Protein AF-A0A968M0E8-F1 (afdb_monomer_lite)

Radius of gyration: 22.97 Å; chains: 1; bounding box: 35×60×64 Å

Sequence (150 aa):
MADNPGATLATPKTKDAIAEKILTEDEWFRLLNAEPIRQHQLMLQLLYESRARVSEFCSLKWKDLRWQENGLAGLWSARGRGAKPKWKAADIEYIETCLNEEERTYNSIQLARKLKQERAVDLSSDRLRRILKKKISLEKNKTKQQKKTE

Secondary structure (DSSP, 8-state):
----GGGSS-------GGGS-SS-HHHHHHHHHH---HHHHHHHHHHHHH---HHHHHT--GGG----TTHHHHHHTS-------SS-HHHHHHHHHHHHH--S---HHHHHHHHHHHH-----HHHHHHHHHHHHHHHHHHHHHHTTT-

Structure (mmCIF, N/CA/C/O backbone):
data_AF-A0A968M0E8-F1
#
_entry.id   AF-A0A968M0E8-F1
#
loop_
_atom_site.group_PDB
_atom_site.id
_atom_site.type_symbol
_atom_site.label_atom_id
_atom_site.label_alt_id
_atom_site.label_comp_id
_atom_site.label_asym_id
_atom_site.label_entity_id
_atom_site.label_seq_id
_atom_site.pdbx_PDB_ins_code
_atom_site.Cartn_x
_atom_site.Cartn_y
_atom_site.Cartn_z
_atom_site.occupancy
_atom_site.B_iso_or_equiv
_atom_site.auth_seq_id
_atom_site.auth_comp_id
_atom_site.auth_asym_id
_atom_site.auth_atom_id
_atom_site.pdbx_PDB_model_num
ATOM 1 N N . MET A 1 1 ? -8.927 -22.281 17.200 1.00 44.19 1 MET A N 1
ATOM 2 C CA . MET A 1 1 ? -7.811 -21.356 16.915 1.00 44.19 1 MET A CA 1
ATOM 3 C C . MET A 1 1 ? -6.783 -22.160 16.145 1.00 44.19 1 MET A C 1
ATOM 5 O O . MET A 1 1 ? -6.291 -23.130 16.693 1.00 44.19 1 MET A O 1
ATOM 9 N N . ALA A 1 2 ? -6.588 -21.885 14.856 1.00 50.25 2 ALA A N 1
ATOM 10 C CA . ALA A 1 2 ? -5.565 -22.576 14.076 1.00 50.25 2 ALA A CA 1
ATOM 11 C C . ALA A 1 2 ? -4.242 -21.844 14.314 1.00 50.25 2 ALA A C 1
ATOM 13 O O . ALA A 1 2 ? -4.032 -20.760 13.766 1.00 50.25 2 ALA A O 1
ATOM 14 N N . ASP A 1 3 ? -3.410 -22.387 15.199 1.00 61.09 3 ASP A N 1
ATOM 15 C CA . ASP A 1 3 ? -2.071 -21.862 15.446 1.00 61.09 3 ASP A CA 1
ATOM 16 C C . ASP A 1 3 ? -1.248 -22.006 14.167 1.00 61.09 3 ASP A C 1
ATOM 18 O O . ASP A 1 3 ? -1.176 -23.084 13.583 1.00 61.09 3 ASP A O 1
ATOM 22 N N . ASN A 1 4 ? -0.683 -20.897 13.686 1.00 73.31 4 ASN A N 1
ATOM 23 C CA . ASN A 1 4 ? 0.133 -20.868 12.478 1.00 73.31 4 ASN A CA 1
ATOM 24 C C . ASN A 1 4 ? 1.435 -21.651 12.734 1.00 73.31 4 ASN A C 1
ATOM 26 O O . ASN A 1 4 ? 2.318 -21.120 13.416 1.00 73.31 4 ASN A O 1
ATOM 30 N N . PRO A 1 5 ? 1.608 -22.859 12.166 1.00 73.25 5 PRO A N 1
ATOM 31 C CA . PRO A 1 5 ? 2.779 -23.689 12.444 1.00 73.25 5 PRO A CA 1
ATOM 32 C C . PRO A 1 5 ? 4.080 -23.055 11.925 1.00 73.25 5 PRO A C 1
ATOM 34 O O . PRO A 1 5 ? 5.163 -23.383 12.402 1.00 73.25 5 PRO A O 1
ATOM 37 N N . GLY A 1 6 ? 3.987 -22.102 10.988 1.00 61.50 6 GLY A N 1
ATOM 38 C CA . GLY A 1 6 ? 5.130 -21.368 10.449 1.00 61.50 6 GLY A CA 1
ATOM 39 C C . GLY A 1 6 ? 5.723 -20.320 11.397 1.00 61.50 6 GLY A C 1
ATOM 40 O O . GLY A 1 6 ? 6.839 -19.876 11.158 1.00 61.50 6 GLY A O 1
ATOM 41 N N . ALA A 1 7 ? 5.025 -19.929 12.471 1.00 64.06 7 ALA A N 1
ATOM 42 C CA . ALA A 1 7 ? 5.559 -18.981 13.459 1.00 64.06 7 ALA A CA 1
ATOM 43 C C . ALA A 1 7 ? 6.594 -19.619 14.405 1.00 64.06 7 ALA A C 1
ATOM 45 O O . ALA A 1 7 ? 7.416 -18.913 14.984 1.00 64.06 7 ALA A O 1
ATOM 46 N N . THR A 1 8 ? 6.552 -20.944 14.555 1.00 72.38 8 THR A N 1
ATOM 47 C CA . THR A 1 8 ? 7.438 -21.710 15.446 1.00 72.38 8 THR A CA 1
ATOM 48 C C . THR A 1 8 ? 8.818 -21.945 14.828 1.00 72.38 8 THR A C 1
ATOM 50 O O . THR A 1 8 ? 9.784 -22.221 15.536 1.00 72.38 8 THR A O 1
ATOM 53 N N . LEU A 1 9 ? 8.933 -21.824 13.504 1.00 73.00 9 LEU A N 1
ATOM 54 C CA . LEU A 1 9 ? 10.188 -22.024 12.790 1.00 73.00 9 LEU A CA 1
ATOM 55 C C . LEU A 1 9 ? 10.992 -20.721 12.778 1.00 73.00 9 LEU A C 1
ATOM 57 O O . LEU A 1 9 ? 10.552 -19.704 12.245 1.00 73.00 9 LEU A O 1
ATOM 61 N N . ALA A 1 10 ? 12.202 -20.759 13.336 1.00 59.38 10 ALA A N 1
ATOM 62 C CA . ALA A 1 10 ? 13.156 -19.668 13.202 1.00 59.38 10 ALA A CA 1
ATOM 63 C C . ALA A 1 10 ? 13.595 -19.572 11.733 1.00 59.38 10 ALA A C 1
ATOM 65 O O . ALA A 1 10 ? 14.429 -20.345 11.264 1.00 59.38 10 ALA A O 1
ATOM 66 N N . THR A 1 11 ? 13.009 -18.639 10.985 1.00 65.19 11 THR A N 1
ATOM 67 C CA . THR A 1 11 ? 13.420 -18.392 9.603 1.00 65.19 11 THR A CA 1
ATOM 68 C C . THR A 1 11 ? 14.831 -17.804 9.592 1.00 65.19 11 THR A C 1
ATOM 70 O O . THR A 1 11 ? 15.093 -16.868 10.360 1.00 65.19 11 THR A O 1
ATOM 73 N N . PRO A 1 12 ? 15.743 -18.290 8.730 1.00 68.19 12 PRO A N 1
ATOM 74 C CA . PRO A 1 12 ? 17.045 -17.660 8.565 1.00 68.19 12 PRO A CA 1
ATOM 75 C C . PRO A 1 12 ? 16.842 -16.189 8.189 1.00 68.19 12 PRO A C 1
ATOM 77 O O . PRO A 1 12 ? 15.936 -15.864 7.415 1.00 68.19 12 PRO A O 1
ATOM 80 N N . LYS A 1 13 ? 17.672 -15.294 8.746 1.00 51.91 13 LYS A N 1
ATOM 81 C CA . LYS A 1 13 ? 17.690 -13.871 8.377 1.00 51.91 13 LYS A CA 1
ATOM 82 C C . LYS A 1 13 ? 18.063 -13.768 6.900 1.00 51.91 13 LYS A C 1
ATOM 84 O O . LYS A 1 13 ? 19.237 -13.725 6.541 1.00 51.91 13 LYS A O 1
ATOM 89 N N . THR A 1 14 ? 17.050 -13.800 6.049 1.00 54.28 14 THR A N 1
ATOM 90 C CA . THR A 1 14 ? 17.201 -13.578 4.618 1.00 54.28 14 THR A CA 1
ATOM 91 C C . THR A 1 14 ? 17.527 -12.102 4.466 1.00 54.28 14 THR A C 1
ATOM 93 O O . THR A 1 14 ? 16.881 -11.269 5.101 1.00 54.28 14 THR A O 1
ATOM 96 N N . LYS A 1 15 ? 18.575 -11.775 3.706 1.00 48.66 15 LYS A N 1
ATOM 97 C CA . LYS A 1 15 ? 18.905 -10.377 3.409 1.00 48.66 15 LYS A CA 1
ATOM 98 C C . LYS A 1 15 ? 17.651 -9.721 2.828 1.00 48.66 15 LYS A C 1
ATOM 100 O O . LYS A 1 15 ? 16.970 -10.354 2.023 1.00 48.66 15 LYS A O 1
ATOM 105 N N . ASP A 1 16 ? 17.335 -8.501 3.257 1.00 46.41 16 ASP A N 1
ATOM 106 C CA . ASP A 1 16 ? 16.187 -7.723 2.781 1.00 46.41 16 ASP A CA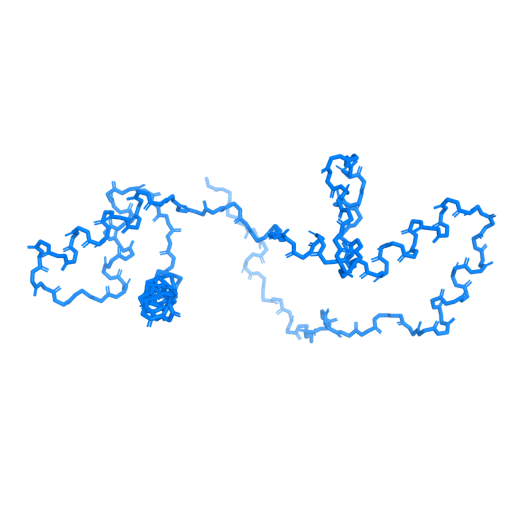 1
ATOM 107 C C . ASP A 1 16 ? 16.389 -7.318 1.303 1.00 46.41 16 ASP A C 1
ATOM 109 O O . ASP A 1 16 ? 16.540 -6.149 0.964 1.00 46.41 16 ASP A O 1
ATOM 113 N N . ALA A 1 17 ? 16.385 -8.298 0.397 1.00 52.44 17 ALA A N 1
ATOM 114 C CA . ALA A 1 17 ? 16.560 -8.149 -1.047 1.00 52.44 17 ALA A CA 1
ATOM 115 C C . ALA A 1 17 ? 15.286 -7.632 -1.739 1.00 52.44 17 ALA A C 1
ATOM 117 O O . ALA A 1 17 ? 15.172 -7.633 -2.958 1.00 52.44 17 ALA A O 1
ATOM 118 N N . ILE A 1 18 ? 14.306 -7.159 -0.960 1.00 53.47 18 ILE A N 1
ATOM 119 C CA . ILE A 1 18 ? 13.051 -6.573 -1.455 1.00 53.47 18 ILE A CA 1
ATOM 120 C C . ILE A 1 18 ? 13.338 -5.321 -2.306 1.00 53.47 18 ILE A C 1
ATOM 122 O O . ILE A 1 18 ? 12.535 -4.960 -3.163 1.00 53.47 18 ILE A O 1
ATOM 126 N N . ALA A 1 19 ? 14.481 -4.666 -2.070 1.00 41.38 19 ALA A N 1
ATOM 127 C CA . ALA A 1 19 ? 14.926 -3.472 -2.784 1.00 41.38 19 ALA A CA 1
ATOM 128 C C . ALA A 1 19 ? 16.023 -3.738 -3.831 1.00 41.38 19 ALA A C 1
ATOM 130 O O . ALA A 1 19 ? 16.470 -2.793 -4.483 1.00 41.38 19 ALA A O 1
ATOM 131 N N . GLU A 1 20 ? 16.478 -4.983 -3.996 1.00 56.34 20 GLU A N 1
ATOM 132 C CA . GLU A 1 20 ? 17.459 -5.300 -5.032 1.00 56.34 20 GLU A CA 1
ATOM 133 C C . GLU A 1 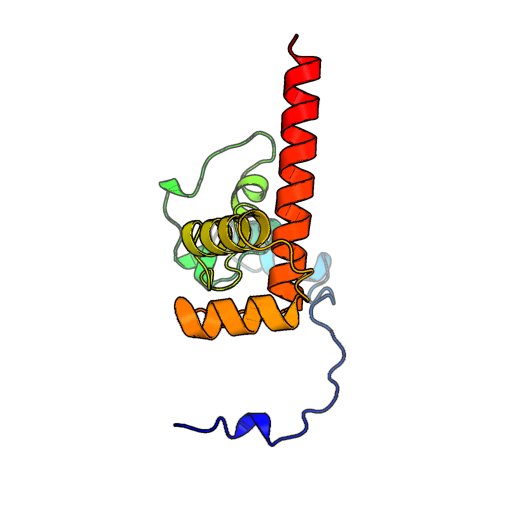20 ? 16.780 -5.199 -6.404 1.00 56.34 20 GLU A C 1
ATOM 135 O O . GLU A 1 20 ? 15.670 -5.693 -6.610 1.00 56.34 20 GLU A O 1
ATOM 140 N N . LYS A 1 21 ? 17.417 -4.495 -7.347 1.00 62.59 21 LYS A N 1
ATOM 141 C CA . LYS A 1 21 ? 16.914 -4.352 -8.716 1.00 62.59 21 LYS A CA 1
ATOM 142 C C . LYS A 1 21 ? 17.069 -5.720 -9.395 1.00 62.59 21 LYS A C 1
ATOM 144 O O . LYS A 1 21 ? 18.140 -6.041 -9.889 1.00 62.59 21 LYS A O 1
ATOM 149 N N . ILE A 1 22 ? 16.005 -6.528 -9.356 1.00 71.94 22 ILE A N 1
ATOM 150 C CA . ILE A 1 22 ? 15.981 -7.930 -9.828 1.00 71.94 22 ILE A CA 1
ATOM 151 C C . ILE A 1 22 ? 16.328 -8.041 -11.326 1.00 71.94 22 ILE A C 1
ATOM 153 O O . ILE A 1 22 ? 16.775 -9.092 -11.769 1.00 71.94 22 ILE A O 1
ATOM 157 N N . LEU A 1 23 ? 16.137 -6.964 -12.096 1.00 77.88 23 LEU A N 1
ATOM 158 C CA . LEU A 1 23 ? 16.385 -6.917 -13.535 1.00 77.88 23 LEU A CA 1
ATOM 159 C C . LEU A 1 23 ? 17.167 -5.653 -13.913 1.00 77.88 23 LEU A C 1
ATOM 161 O O . LEU A 1 23 ? 16.785 -4.539 -13.534 1.00 77.88 23 LEU A O 1
ATOM 165 N N . THR A 1 24 ? 18.244 -5.812 -14.677 1.00 84.31 24 THR A N 1
ATOM 166 C CA . THR A 1 24 ? 18.970 -4.681 -15.273 1.00 84.31 24 THR A CA 1
ATOM 167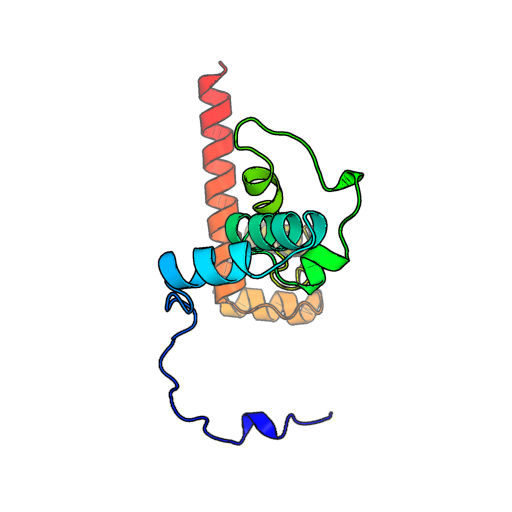 C C . THR A 1 24 ? 18.182 -4.063 -16.434 1.00 84.31 24 THR A C 1
ATOM 169 O O . THR A 1 24 ? 17.261 -4.671 -16.978 1.00 84.31 24 THR A O 1
ATOM 172 N N . GLU A 1 25 ? 18.522 -2.830 -16.824 1.00 81.81 25 GLU A N 1
ATOM 173 C CA . GLU A 1 25 ? 17.853 -2.153 -17.949 1.00 81.81 25 GLU A CA 1
ATOM 174 C C . GLU A 1 25 ? 18.068 -2.895 -19.274 1.00 81.81 25 GLU A C 1
ATOM 176 O O . GLU A 1 25 ? 17.137 -3.024 -20.065 1.00 81.81 25 GLU A O 1
ATOM 181 N N . ASP A 1 26 ? 19.244 -3.485 -19.479 1.00 84.44 26 ASP A N 1
ATOM 182 C CA . ASP A 1 26 ? 19.536 -4.258 -20.687 1.00 84.44 26 ASP A CA 1
ATOM 183 C C . ASP A 1 26 ? 18.708 -5.546 -20.769 1.00 84.44 26 ASP A C 1
ATOM 185 O O . ASP A 1 26 ? 18.177 -5.891 -21.826 1.00 84.44 26 ASP A O 1
ATOM 189 N N . GLU A 1 27 ? 18.569 -6.263 -19.652 1.00 87.38 27 GLU A N 1
ATOM 190 C CA . GLU A 1 27 ? 17.726 -7.461 -19.575 1.00 87.38 27 GLU A CA 1
ATOM 191 C C . GLU A 1 27 ? 16.249 -7.118 -19.782 1.00 87.38 27 GLU A C 1
ATOM 193 O O . GLU A 1 27 ? 15.527 -7.860 -20.451 1.00 87.38 27 GLU A O 1
ATOM 198 N N . TRP A 1 28 ? 15.819 -5.959 -19.278 1.00 86.25 28 TRP A N 1
ATOM 199 C CA . TRP A 1 28 ? 14.488 -5.422 -19.519 1.00 86.25 28 TRP A CA 1
ATOM 200 C C . TRP A 1 28 ? 14.217 -5.177 -21.008 1.00 86.25 28 TRP A C 1
ATOM 202 O O . TRP A 1 28 ? 13.210 -5.655 -21.534 1.00 86.25 28 TRP A O 1
ATOM 212 N N . PHE A 1 29 ? 15.125 -4.498 -21.717 1.00 85.81 29 PHE A N 1
ATOM 213 C CA . PHE A 1 29 ? 14.966 -4.254 -23.154 1.00 85.81 29 PHE A CA 1
ATOM 214 C C . PHE A 1 29 ? 14.962 -5.547 -23.974 1.00 85.81 29 PHE A C 1
ATOM 216 O O . PHE A 1 29 ? 14.193 -5.659 -24.930 1.00 85.81 29 PHE A O 1
ATOM 223 N N . ARG A 1 30 ? 15.772 -6.546 -23.600 1.00 89.00 30 ARG A N 1
ATOM 224 C CA . ARG A 1 30 ? 15.745 -7.866 -24.255 1.00 89.00 30 ARG A CA 1
ATOM 225 C C . ARG A 1 30 ? 14.392 -8.546 -24.090 1.00 89.00 30 ARG A C 1
ATOM 227 O O . ARG A 1 30 ? 13.867 -9.067 -25.066 1.00 89.00 30 ARG A O 1
ATOM 234 N N . LEU A 1 31 ? 13.825 -8.510 -22.885 1.00 86.94 31 LEU A N 1
ATOM 235 C CA . LEU A 1 31 ? 12.517 -9.097 -22.600 1.00 86.94 31 LEU A CA 1
ATOM 236 C C . LEU A 1 31 ? 11.409 -8.375 -23.378 1.00 86.94 31 LEU A C 1
ATOM 238 O O . LEU A 1 31 ? 10.580 -9.024 -24.009 1.00 86.94 31 LEU A O 1
ATOM 242 N N . LEU A 1 32 ? 11.439 -7.041 -23.412 1.00 87.88 32 LEU A N 1
ATOM 243 C CA . LEU A 1 32 ? 10.460 -6.242 -24.149 1.00 87.88 32 LEU A CA 1
ATOM 244 C C . LEU A 1 32 ? 10.504 -6.509 -25.664 1.00 87.88 32 LEU A C 1
ATOM 246 O O . LEU A 1 32 ? 9.459 -6.632 -26.297 1.00 87.88 32 LEU A O 1
ATOM 250 N N . ASN A 1 33 ? 11.704 -6.627 -26.238 1.00 87.00 33 ASN A N 1
ATOM 251 C CA . ASN A 1 33 ? 11.893 -6.858 -27.673 1.00 87.00 33 ASN A CA 1
ATOM 252 C C . ASN A 1 33 ? 11.696 -8.323 -28.092 1.00 87.00 33 ASN A C 1
ATOM 254 O O . ASN A 1 33 ? 11.473 -8.588 -29.271 1.00 87.00 33 ASN A O 1
ATOM 258 N N . ALA A 1 34 ? 11.780 -9.271 -27.154 1.00 91.19 34 ALA A N 1
ATOM 259 C CA . ALA A 1 34 ? 11.488 -10.680 -27.409 1.00 91.19 34 ALA A CA 1
ATOM 260 C C . ALA A 1 34 ? 9.982 -10.945 -27.575 1.00 91.19 34 ALA A C 1
ATOM 262 O O . ALA A 1 34 ? 9.600 -11.910 -28.235 1.00 91.19 34 ALA A O 1
ATOM 263 N N . GLU A 1 35 ? 9.128 -10.097 -26.996 1.00 90.38 35 GLU A N 1
ATOM 264 C CA . GLU A 1 35 ? 7.676 -10.232 -27.089 1.00 90.38 35 GLU A CA 1
ATOM 265 C C . GLU A 1 35 ? 7.151 -9.751 -28.454 1.00 90.38 35 GLU A C 1
ATOM 267 O O . GLU A 1 35 ? 7.293 -8.570 -28.777 1.00 90.38 35 GLU A O 1
ATOM 272 N N . PRO A 1 36 ? 6.486 -10.610 -29.253 1.00 87.12 36 PRO A N 1
ATOM 273 C CA . PRO A 1 36 ? 6.018 -10.247 -30.594 1.00 87.12 36 PRO A CA 1
ATOM 274 C C . PRO A 1 36 ? 4.707 -9.444 -30.586 1.00 87.12 36 PRO A C 1
ATOM 276 O O . PRO A 1 36 ? 4.389 -8.746 -31.549 1.00 87.12 36 PRO A O 1
ATOM 279 N N . ILE A 1 37 ? 3.911 -9.545 -29.515 1.00 94.75 37 ILE A N 1
ATOM 280 C CA . ILE A 1 37 ? 2.587 -8.920 -29.428 1.00 94.75 37 ILE A CA 1
ATOM 281 C C . ILE A 1 37 ? 2.697 -7.554 -28.747 1.00 94.75 37 ILE A C 1
ATOM 283 O O . ILE A 1 37 ? 3.012 -7.453 -27.560 1.00 94.75 37 ILE A O 1
ATOM 287 N N . ARG A 1 38 ? 2.298 -6.495 -29.464 1.00 88.56 38 ARG A N 1
ATOM 288 C CA . ARG A 1 38 ? 2.306 -5.108 -28.960 1.00 88.56 38 ARG A CA 1
ATOM 289 C C . ARG A 1 38 ? 1.534 -4.929 -27.648 1.00 88.56 38 ARG A C 1
ATOM 291 O O . ARG A 1 38 ? 1.921 -4.130 -26.805 1.00 88.56 38 ARG A O 1
ATOM 298 N N . GLN A 1 39 ? 0.444 -5.668 -27.451 1.00 87.00 39 GLN A N 1
ATOM 299 C CA . GLN A 1 39 ? -0.325 -5.620 -26.201 1.00 87.00 39 GLN A CA 1
ATOM 300 C C . GLN A 1 39 ? 0.490 -6.108 -24.997 1.00 87.00 39 GLN A C 1
ATOM 302 O O . GLN A 1 39 ? 0.433 -5.488 -23.938 1.00 87.00 39 GLN A O 1
ATOM 307 N N . HIS A 1 40 ? 1.271 -7.181 -25.155 1.00 89.56 40 HIS A N 1
ATOM 308 C CA . HIS A 1 40 ? 2.112 -7.714 -24.083 1.00 89.56 40 HIS A CA 1
ATOM 309 C C . HIS A 1 40 ? 3.278 -6.772 -23.784 1.00 89.56 40 HIS A C 1
ATOM 311 O O . HIS A 1 40 ? 3.565 -6.514 -22.619 1.00 89.56 40 HIS A O 1
ATOM 317 N N . GLN A 1 41 ? 3.864 -6.166 -24.820 1.00 89.38 41 GLN A N 1
ATOM 318 C CA . GLN A 1 41 ? 4.885 -5.128 -24.664 1.00 89.38 41 GLN A CA 1
ATOM 319 C C . GLN A 1 41 ? 4.365 -3.933 -23.855 1.00 89.38 41 GLN A C 1
ATOM 321 O O . GLN A 1 41 ? 5.005 -3.497 -22.902 1.00 89.38 41 GLN A O 1
ATOM 326 N N . LEU A 1 42 ? 3.168 -3.434 -24.184 1.00 85.69 42 LEU A N 1
ATOM 327 C CA . LEU A 1 42 ? 2.541 -2.327 -23.456 1.00 85.69 42 LEU A CA 1
ATOM 328 C C . LEU A 1 42 ? 2.169 -2.713 -22.019 1.00 85.69 42 LEU A C 1
ATOM 330 O O . LEU A 1 42 ? 2.310 -1.896 -21.112 1.00 85.69 42 LEU A O 1
ATOM 334 N N . MET A 1 43 ? 1.719 -3.951 -21.796 1.00 86.44 43 MET A N 1
ATOM 335 C CA . MET A 1 43 ? 1.449 -4.482 -20.457 1.00 86.44 43 MET A CA 1
ATOM 336 C C . MET A 1 43 ? 2.720 -4.516 -19.606 1.00 86.44 43 MET A C 1
ATOM 338 O O . MET A 1 43 ? 2.709 -4.042 -18.471 1.00 86.44 43 MET A O 1
ATOM 342 N N . LEU A 1 44 ? 3.814 -5.032 -20.164 1.00 87.31 44 LEU A N 1
ATOM 343 C CA . LEU A 1 44 ? 5.122 -5.064 -19.525 1.00 87.31 44 LEU A CA 1
ATOM 344 C C . LEU A 1 44 ? 5.604 -3.643 -19.213 1.00 87.31 44 LEU A C 1
ATOM 346 O O . LEU A 1 44 ? 5.909 -3.345 -18.060 1.00 87.31 44 LEU A O 1
ATOM 350 N N . GLN A 1 45 ? 5.601 -2.745 -20.199 1.00 86.44 45 GLN A N 1
ATOM 351 C CA . GLN A 1 45 ? 5.995 -1.348 -20.015 1.00 86.44 45 GLN A CA 1
ATOM 352 C C . GLN A 1 45 ? 5.180 -0.664 -18.912 1.00 86.44 45 GLN A C 1
ATOM 354 O O . GLN A 1 45 ? 5.740 -0.001 -18.042 1.00 86.44 45 GLN A O 1
ATOM 359 N N . LEU A 1 46 ? 3.866 -0.886 -18.882 1.00 81.38 46 LEU A N 1
ATOM 360 C CA . LEU A 1 46 ? 3.004 -0.336 -17.843 1.00 81.38 46 LEU A CA 1
ATOM 361 C C . LEU A 1 46 ? 3.307 -0.929 -16.457 1.00 81.38 46 LEU A C 1
ATOM 363 O O . LEU A 1 46 ? 3.335 -0.186 -15.476 1.00 81.38 46 LEU A O 1
ATOM 367 N N . LEU A 1 47 ? 3.553 -2.237 -16.344 1.00 82.75 47 LEU A N 1
ATOM 368 C CA . LEU A 1 47 ? 3.941 -2.885 -15.083 1.00 82.75 47 LEU A CA 1
ATOM 369 C C . LEU A 1 47 ? 5.282 -2.360 -14.555 1.00 82.75 47 LEU A C 1
ATOM 371 O O . LEU A 1 47 ? 5.402 -2.097 -13.357 1.00 82.75 47 LEU A O 1
ATOM 375 N N . TYR A 1 48 ? 6.257 -2.161 -15.444 1.00 83.81 48 TYR A N 1
ATOM 376 C CA . TYR A 1 48 ? 7.579 -1.638 -15.103 1.00 83.81 48 TYR A CA 1
ATOM 377 C C . TYR A 1 48 ? 7.506 -0.202 -14.565 1.00 83.81 48 TYR A C 1
ATOM 379 O O . TYR A 1 48 ? 8.012 0.078 -13.478 1.00 83.81 48 TYR A O 1
ATOM 387 N N . GLU A 1 49 ? 6.791 0.685 -15.262 1.00 79.31 49 GLU A N 1
ATOM 388 C CA . GLU A 1 49 ? 6.642 2.090 -14.857 1.00 79.31 49 GLU A CA 1
ATOM 389 C C . GLU A 1 49 ? 5.782 2.251 -13.591 1.00 79.31 49 GLU A C 1
ATOM 391 O O . GLU A 1 49 ? 6.103 3.031 -12.690 1.00 79.31 49 GLU A O 1
ATOM 396 N N . SER A 1 50 ? 4.684 1.492 -13.489 1.00 72.00 50 SER A N 1
ATOM 397 C CA . SER A 1 50 ? 3.736 1.604 -12.370 1.00 72.00 50 SER A CA 1
ATOM 398 C C . SER A 1 50 ? 4.181 0.884 -11.098 1.00 72.00 50 SER A C 1
ATOM 400 O O . SER A 1 50 ? 3.661 1.188 -10.024 1.00 72.00 50 SER A O 1
ATOM 402 N N . ARG A 1 51 ? 5.110 -0.082 -11.199 1.00 75.94 51 ARG A N 1
ATOM 403 C CA . ARG A 1 51 ? 5.500 -0.997 -10.107 1.00 75.94 51 ARG A CA 1
ATOM 404 C C . ARG A 1 51 ? 4.298 -1.715 -9.467 1.00 75.94 51 ARG A C 1
ATOM 406 O O . ARG A 1 51 ? 4.349 -2.115 -8.301 1.00 75.94 51 ARG A O 1
ATOM 413 N N . ALA A 1 52 ? 3.201 -1.849 -10.214 1.00 71.50 52 ALA A N 1
ATOM 414 C CA . ALA A 1 52 ? 1.982 -2.489 -9.748 1.00 71.50 52 ALA A CA 1
ATOM 415 C C . ALA A 1 52 ? 2.168 -4.007 -9.656 1.00 71.50 52 ALA A C 1
ATOM 417 O O . ALA A 1 52 ? 2.901 -4.621 -10.434 1.00 71.50 52 ALA A O 1
ATOM 418 N N . ARG A 1 53 ? 1.457 -4.647 -8.724 1.00 75.69 53 ARG A N 1
ATOM 419 C CA . ARG A 1 53 ? 1.399 -6.115 -8.712 1.00 75.69 53 ARG A CA 1
ATOM 420 C C . ARG A 1 53 ? 0.597 -6.615 -9.909 1.00 75.69 53 ARG A C 1
ATOM 422 O O . ARG A 1 53 ? -0.396 -6.000 -10.289 1.00 75.69 53 ARG A O 1
ATOM 429 N N . VAL A 1 54 ? 0.921 -7.812 -10.399 1.00 78.50 54 VAL A N 1
ATOM 430 C CA . VAL A 1 54 ? 0.161 -8.479 -11.475 1.00 78.50 54 VAL A CA 1
ATOM 431 C C . VAL A 1 54 ? -1.339 -8.543 -11.146 1.00 78.50 54 VAL A C 1
ATOM 433 O O . VAL A 1 54 ? -2.174 -8.221 -11.979 1.00 78.50 54 VAL A O 1
ATOM 436 N N . SER A 1 55 ? -1.710 -8.850 -9.898 1.00 74.56 55 SER A N 1
ATOM 437 C CA . SER A 1 55 ? -3.120 -8.908 -9.477 1.00 74.56 55 SER A CA 1
ATOM 438 C C . SER A 1 55 ? -3.826 -7.545 -9.421 1.00 74.56 55 SER A C 1
ATOM 440 O O . SER A 1 55 ? -5.051 -7.475 -9.529 1.00 74.56 55 SER A O 1
ATOM 442 N N . GLU A 1 56 ? -3.079 -6.457 -9.233 1.00 73.00 56 GLU A N 1
ATOM 443 C CA . GLU A 1 56 ? -3.593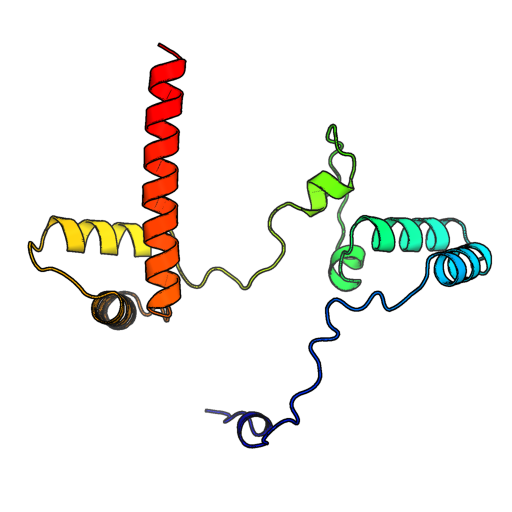 -5.086 -9.316 1.00 73.00 56 GLU A CA 1
ATOM 444 C C . GLU A 1 56 ? -3.818 -4.698 -10.777 1.00 73.00 56 GLU A C 1
ATOM 446 O O . GLU A 1 56 ? -4.895 -4.205 -11.106 1.00 73.00 56 GLU A O 1
ATOM 451 N N . PHE A 1 57 ? -2.860 -5.027 -11.643 1.00 80.06 57 PHE A N 1
ATOM 452 C CA . PHE A 1 57 ? -2.957 -4.834 -13.084 1.00 80.06 57 PHE A CA 1
ATOM 453 C C . PHE A 1 57 ? -4.136 -5.605 -13.695 1.00 80.06 57 PHE A C 1
ATOM 455 O O . PHE A 1 57 ? -4.973 -5.017 -14.368 1.00 80.06 57 PHE A O 1
ATOM 462 N N . CYS A 1 58 ? -4.279 -6.902 -13.409 1.00 79.88 58 CYS A N 1
ATOM 463 C CA . CYS A 1 58 ? -5.366 -7.714 -13.971 1.00 79.88 58 CYS A CA 1
ATOM 464 C C . CYS A 1 58 ? -6.765 -7.278 -13.503 1.00 79.88 58 CYS A C 1
ATOM 466 O O . CYS A 1 58 ? -7.756 -7.600 -14.149 1.00 79.88 58 CYS A O 1
ATOM 468 N N . SER A 1 59 ? -6.864 -6.557 -12.381 1.00 76.81 59 SER A N 1
ATOM 469 C CA . SER A 1 59 ? -8.142 -6.069 -11.840 1.00 76.81 59 SER A CA 1
ATOM 470 C C . SER A 1 59 ? -8.506 -4.660 -12.322 1.00 76.81 59 SER A C 1
ATOM 472 O O . SER A 1 59 ? -9.449 -4.061 -11.796 1.00 76.81 59 SER A O 1
ATOM 474 N N . LEU A 1 60 ? -7.751 -4.118 -13.279 1.00 73.81 60 LEU A N 1
ATOM 475 C CA . LEU A 1 60 ? -7.920 -2.764 -13.782 1.00 73.81 60 LEU A CA 1
ATOM 476 C C . LEU A 1 60 ? -9.273 -2.518 -14.425 1.00 73.81 60 LEU A C 1
ATOM 478 O O . LEU A 1 60 ? -9.743 -3.297 -15.254 1.00 73.81 60 LEU A O 1
ATOM 482 N N . LYS A 1 61 ? -9.866 -1.368 -14.102 1.00 75.94 61 LYS A N 1
ATOM 483 C CA . LYS A 1 61 ? -11.044 -0.849 -14.797 1.00 75.94 61 LYS A CA 1
ATOM 484 C C . LYS A 1 61 ? -10.730 0.514 -15.394 1.00 75.94 61 LYS A C 1
ATOM 486 O O . LYS A 1 61 ? -9.974 1.294 -14.826 1.00 75.94 61 LYS A O 1
ATOM 491 N N . TRP A 1 62 ? -11.396 0.849 -16.496 1.00 73.62 62 TRP A N 1
ATOM 492 C CA . TRP A 1 62 ? -11.246 2.142 -17.178 1.00 73.62 62 TRP A CA 1
ATOM 493 C C . TRP A 1 62 ? -11.399 3.358 -16.254 1.00 73.62 62 TRP A C 1
ATOM 495 O O . TRP A 1 62 ? -10.664 4.326 -16.385 1.00 73.62 62 TRP A O 1
ATOM 505 N N . LYS A 1 63 ? -12.302 3.296 -15.268 1.00 70.56 63 LYS A N 1
ATOM 506 C CA . LYS A 1 63 ? -12.516 4.370 -14.278 1.00 70.56 63 LYS A CA 1
ATOM 507 C C . LYS A 1 63 ? -11.309 4.643 -13.369 1.00 70.56 63 LYS A C 1
ATOM 509 O O . LYS A 1 63 ? -11.231 5.721 -12.777 1.00 70.56 63 LYS A O 1
ATOM 514 N N . ASP A 1 64 ? -10.429 3.652 -13.229 1.00 68.44 64 ASP A N 1
ATOM 515 C CA . ASP A 1 64 ? -9.224 3.712 -12.406 1.00 68.44 64 ASP A CA 1
ATOM 516 C C . ASP A 1 64 ? -8.062 4.344 -13.186 1.00 68.44 64 ASP A C 1
ATOM 518 O O . ASP A 1 64 ? -7.018 4.595 -12.603 1.00 68.44 64 ASP A O 1
ATOM 522 N N . LEU A 1 65 ? -8.249 4.631 -14.482 1.00 67.81 65 LEU A N 1
ATOM 523 C CA . LEU A 1 65 ? -7.304 5.315 -15.358 1.00 67.81 65 LEU A CA 1
ATOM 524 C C . LEU A 1 65 ? -7.789 6.753 -15.593 1.00 67.81 65 LEU A C 1
ATOM 526 O O . LEU A 1 65 ? -8.692 7.014 -16.384 1.00 67.81 65 LEU A O 1
ATOM 530 N N . ARG A 1 66 ? -7.193 7.707 -14.883 1.00 64.25 66 ARG A N 1
ATOM 531 C CA . ARG A 1 66 ? -7.390 9.151 -15.058 1.00 64.25 66 ARG A CA 1
ATOM 532 C C . ARG A 1 66 ? -6.058 9.802 -15.393 1.00 64.25 66 ARG A C 1
ATOM 534 O O . ARG A 1 66 ? -5.080 9.643 -14.668 1.00 64.25 66 ARG A O 1
ATOM 541 N N . TRP A 1 67 ? -6.029 10.558 -16.476 1.00 60.78 67 TRP A N 1
ATOM 542 C CA . TRP A 1 67 ? -4.857 11.339 -16.840 1.00 60.78 67 TRP A CA 1
ATOM 543 C C . TRP A 1 67 ? -4.669 12.487 -15.835 1.00 60.78 67 TRP A C 1
ATOM 545 O O . TRP A 1 67 ? -5.591 13.266 -15.603 1.00 60.78 67 TRP A O 1
ATOM 555 N N . GLN A 1 68 ? -3.494 12.560 -15.210 1.00 56.91 68 GLN A N 1
ATOM 556 C CA . GLN A 1 68 ? -3.023 13.709 -14.427 1.00 56.91 68 GLN A CA 1
ATOM 557 C C . GLN A 1 68 ? -1.694 14.205 -15.011 1.00 56.91 68 GLN A C 1
ATOM 559 O O . GLN A 1 68 ? -1.059 13.483 -15.779 1.00 56.91 68 GLN A O 1
ATOM 564 N N . GLU A 1 69 ? -1.262 15.409 -14.625 1.00 52.78 69 GLU A N 1
ATOM 565 C CA . GLU A 1 69 ? -0.037 16.064 -15.124 1.00 52.78 69 GLU A CA 1
ATOM 566 C C . GLU A 1 69 ? 1.231 15.193 -15.005 1.00 52.78 69 GLU A C 1
ATOM 568 O O . GLU A 1 69 ? 2.118 15.295 -15.843 1.00 52.78 69 GLU A O 1
ATOM 573 N N . ASN A 1 70 ? 1.282 14.256 -14.047 1.00 52.25 70 ASN A N 1
ATOM 574 C CA . ASN A 1 70 ? 2.412 13.334 -13.843 1.00 52.25 70 ASN A CA 1
ATOM 575 C C . ASN A 1 70 ? 2.233 11.960 -14.531 1.00 52.25 70 ASN A C 1
ATOM 577 O O . ASN A 1 70 ? 2.881 10.978 -14.159 1.00 52.25 70 ASN A O 1
ATOM 581 N N . GLY A 1 71 ? 1.316 11.858 -15.497 1.00 57.41 71 GLY A N 1
ATOM 582 C CA . GLY A 1 71 ? 1.007 10.623 -16.219 1.00 57.41 71 GLY A CA 1
ATOM 583 C C . GLY A 1 71 ? 0.265 9.569 -15.385 1.00 57.41 71 GLY A C 1
ATOM 584 O O . GLY A 1 71 ? -0.127 9.794 -14.238 1.00 57.41 71 GLY A O 1
ATOM 585 N N . LEU A 1 72 ? 0.066 8.383 -15.975 1.00 55.22 72 LEU A N 1
ATOM 586 C CA . LEU A 1 72 ? -0.647 7.257 -15.347 1.00 55.22 72 LEU A CA 1
ATOM 587 C C . LEU A 1 72 ? -0.018 6.853 -13.997 1.00 55.22 72 LEU A C 1
ATOM 589 O O . LEU A 1 72 ? -0.734 6.513 -13.059 1.00 55.22 72 LEU A O 1
ATOM 593 N N . ALA A 1 73 ? 1.313 6.927 -13.877 1.00 48.34 73 ALA A N 1
ATOM 594 C CA . ALA A 1 73 ? 2.076 6.538 -12.686 1.00 48.34 73 ALA A CA 1
ATOM 595 C C . ALA A 1 73 ? 1.729 7.365 -11.428 1.00 48.34 73 ALA A C 1
ATOM 597 O O . ALA A 1 73 ? 1.701 6.831 -10.314 1.00 48.34 73 ALA A O 1
ATOM 598 N N . GLY A 1 74 ? 1.386 8.649 -11.595 1.00 50.00 74 GLY A N 1
ATOM 599 C CA . GLY A 1 74 ? 0.944 9.510 -10.490 1.00 50.00 74 GLY A CA 1
ATOM 600 C C . GLY A 1 74 ? -0.384 9.062 -9.871 1.00 50.00 74 GLY A C 1
ATOM 601 O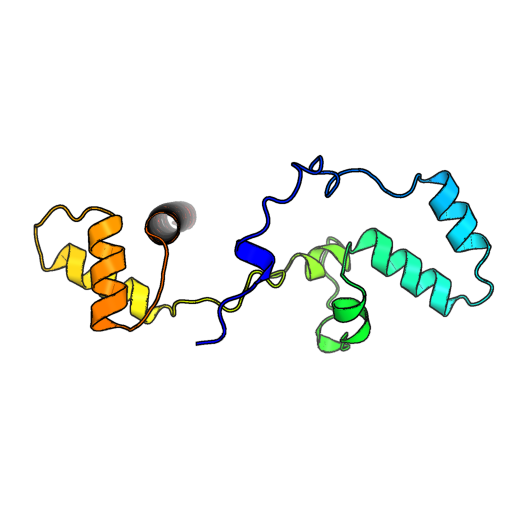 O . GLY A 1 74 ? -0.607 9.229 -8.672 1.00 50.00 74 GLY A O 1
ATOM 602 N N . LEU A 1 75 ? -1.238 8.410 -10.662 1.00 49.53 75 LEU A N 1
ATOM 603 C CA . LEU A 1 75 ? -2.555 7.948 -10.241 1.00 49.53 75 LEU A CA 1
ATOM 604 C C . LEU A 1 75 ? -2.502 6.632 -9.449 1.00 49.53 75 LEU A C 1
ATOM 606 O O . LEU A 1 75 ? -3.244 6.450 -8.486 1.00 49.53 75 LEU A O 1
ATOM 610 N N . TRP A 1 76 ? -1.571 5.745 -9.806 1.00 50.91 76 TRP A N 1
ATOM 611 C CA . TRP A 1 76 ? -1.307 4.476 -9.112 1.00 50.91 76 TRP A CA 1
ATOM 612 C C . TRP A 1 76 ? -0.645 4.641 -7.745 1.00 50.91 76 TRP A C 1
ATOM 614 O O . TRP A 1 76 ? -0.707 3.749 -6.899 1.00 50.91 76 TRP A O 1
ATOM 624 N N . SER A 1 77 ? -0.069 5.817 -7.497 1.00 48.62 77 SER A N 1
ATOM 625 C CA . SER A 1 77 ? 0.446 6.209 -6.184 1.00 48.62 77 SER A CA 1
ATOM 626 C C . SER A 1 77 ? -0.682 6.498 -5.173 1.00 48.62 77 SER A C 1
ATOM 628 O O . SER A 1 77 ? -0.426 6.657 -3.974 1.00 48.62 77 SER A O 1
ATOM 630 N N . ALA A 1 78 ? -1.948 6.530 -5.614 1.00 51.00 78 ALA A N 1
ATOM 631 C CA . ALA A 1 78 ? -3.106 6.663 -4.740 1.00 51.00 78 ALA A CA 1
ATOM 632 C C . ALA A 1 78 ? -3.378 5.360 -3.964 1.00 51.00 78 ALA A C 1
ATOM 634 O O . ALA A 1 78 ? -3.707 4.321 -4.524 1.00 51.00 78 ALA A O 1
ATOM 635 N N . ARG A 1 79 ? -3.248 5.451 -2.632 1.00 46.50 79 ARG A N 1
ATOM 636 C CA . ARG A 1 79 ? -3.559 4.428 -1.613 1.00 46.50 79 ARG A CA 1
ATOM 637 C C . ARG A 1 79 ? -3.285 2.985 -2.068 1.00 46.50 79 ARG A C 1
ATOM 639 O O . ARG A 1 79 ? -4.195 2.160 -2.134 1.00 46.50 79 ARG A O 1
ATOM 646 N N . GLY A 1 80 ? -2.006 2.656 -2.259 1.00 51.84 80 GLY A N 1
ATOM 647 C CA . GLY A 1 80 ? -1.557 1.263 -2.257 1.00 51.84 80 GLY A CA 1
ATOM 648 C C . GLY A 1 80 ? -2.137 0.506 -1.052 1.00 51.84 80 GLY A C 1
ATOM 649 O O . GLY A 1 80 ? -2.274 1.074 0.038 1.00 51.84 80 GLY A O 1
ATOM 650 N N . ARG A 1 81 ? -2.520 -0.762 -1.272 1.00 50.25 81 ARG A N 1
ATOM 651 C CA . ARG A 1 81 ? -3.253 -1.660 -0.352 1.00 50.25 81 ARG A CA 1
ATOM 652 C C . ARG A 1 81 ? -2.449 -2.050 0.898 1.00 50.25 81 ARG A C 1
ATOM 654 O O . ARG A 1 81 ? -2.298 -3.227 1.216 1.00 50.25 81 ARG A O 1
ATOM 661 N N . GLY A 1 82 ? -1.954 -1.080 1.657 1.00 50.16 82 GLY A N 1
ATOM 662 C CA . GLY A 1 82 ? -1.694 -1.302 3.071 1.00 50.16 82 GLY A CA 1
ATOM 663 C C . GLY A 1 82 ? -3.013 -1.743 3.697 1.00 50.16 82 GLY A C 1
ATOM 664 O O . GLY A 1 82 ? -4.001 -1.029 3.551 1.00 50.16 82 GLY A O 1
ATOM 665 N N . ALA A 1 83 ? -3.011 -2.942 4.287 1.00 53.12 83 ALA A N 1
ATOM 666 C CA . ALA A 1 83 ? -4.117 -3.657 4.929 1.00 53.12 83 ALA A CA 1
ATOM 667 C C . ALA A 1 83 ? -5.363 -2.817 5.262 1.00 53.12 83 ALA A C 1
ATOM 669 O O . ALA A 1 83 ? -5.234 -1.708 5.793 1.00 53.12 83 ALA A O 1
ATOM 670 N N . LYS A 1 84 ? -6.559 -3.404 5.042 1.00 61.06 84 LYS A N 1
ATOM 671 C CA . LYS A 1 84 ? -7.857 -2.819 5.434 1.00 61.06 84 LYS A CA 1
ATOM 672 C C . LYS A 1 84 ? -7.693 -2.072 6.765 1.00 61.06 84 LYS A C 1
ATOM 674 O O . LYS A 1 84 ? -7.146 -2.655 7.710 1.00 61.06 84 LYS A O 1
ATOM 679 N N . PRO A 1 85 ? -8.062 -0.782 6.831 1.00 63.91 85 PRO A N 1
ATOM 680 C CA . PRO A 1 85 ? -7.824 0.008 8.025 1.00 63.91 85 PRO A CA 1
ATOM 681 C C . PRO A 1 85 ? -8.501 -0.689 9.206 1.00 63.91 85 PRO A C 1
ATOM 683 O O . PRO A 1 85 ? -9.707 -0.903 9.196 1.00 63.91 85 PRO A O 1
ATOM 686 N N . LYS A 1 86 ? -7.695 -1.094 10.195 1.00 72.00 86 LYS A N 1
ATOM 687 C CA . LYS A 1 86 ? -8.169 -1.781 11.406 1.00 72.00 86 LYS A CA 1
ATOM 688 C C . LYS A 1 86 ? -9.067 -0.898 12.286 1.00 72.00 86 LYS A C 1
ATOM 690 O O . LYS A 1 86 ? -9.663 -1.414 13.213 1.00 72.00 86 LYS A O 1
ATOM 695 N N . TRP A 1 87 ? -9.131 0.402 12.007 1.00 76.25 87 TRP A N 1
ATOM 696 C CA . TRP A 1 87 ? -9.837 1.419 12.781 1.00 76.25 87 TRP A CA 1
ATOM 697 C C . TRP A 1 87 ? -10.621 2.344 11.840 1.00 76.25 87 TRP A C 1
ATOM 699 O O . TRP A 1 87 ? -10.215 2.564 10.691 1.00 76.25 87 TRP A O 1
ATOM 709 N N . LYS A 1 88 ? -11.738 2.880 12.328 1.00 83.38 88 LYS A N 1
ATOM 710 C CA . LYS A 1 88 ? -12.603 3.875 11.681 1.00 83.38 88 LYS A CA 1
ATOM 711 C C . LYS A 1 88 ? -12.368 5.253 12.306 1.00 83.38 88 LYS A C 1
ATOM 713 O O . LYS A 1 88 ? -11.842 5.353 13.407 1.00 83.38 88 LYS A O 1
ATOM 718 N N . ALA A 1 89 ? -12.778 6.324 11.625 1.00 80.75 89 ALA A N 1
ATOM 719 C CA . ALA A 1 89 ? -12.627 7.691 12.146 1.00 80.75 89 ALA A CA 1
ATOM 720 C C . ALA A 1 89 ? -13.254 7.866 13.545 1.00 80.75 89 ALA A C 1
ATOM 722 O O . ALA A 1 89 ? -12.600 8.417 14.426 1.00 80.75 89 ALA A O 1
ATOM 723 N N . ALA A 1 90 ? -14.428 7.265 13.768 1.00 81.25 90 ALA A N 1
ATOM 724 C CA . ALA A 1 90 ? -15.123 7.257 15.056 1.00 81.25 90 ALA A CA 1
ATOM 725 C C . ALA A 1 90 ? -14.296 6.660 16.215 1.00 81.25 90 ALA A C 1
ATOM 727 O O . ALA A 1 90 ? -14.436 7.087 17.356 1.00 81.25 90 ALA A O 1
ATOM 728 N N . ASP A 1 91 ? -13.404 5.700 15.940 1.00 83.56 91 ASP A N 1
ATOM 729 C CA . ASP A 1 91 ? -12.549 5.097 16.974 1.00 83.56 91 ASP A CA 1
ATOM 730 C C . ASP A 1 91 ? -11.468 6.079 17.456 1.00 83.56 91 ASP A C 1
ATOM 732 O O . ASP A 1 91 ? -11.024 6.010 18.600 1.00 83.56 91 ASP A O 1
ATOM 736 N N . ILE A 1 92 ? -11.036 6.995 16.581 1.00 81.56 92 ILE A N 1
ATOM 737 C CA . ILE A 1 92 ? -10.067 8.044 16.922 1.00 81.56 92 ILE A CA 1
ATOM 738 C C . ILE A 1 92 ? -10.758 9.211 17.621 1.00 81.56 92 ILE A C 1
ATOM 740 O O . ILE A 1 92 ? -10.218 9.704 18.603 1.00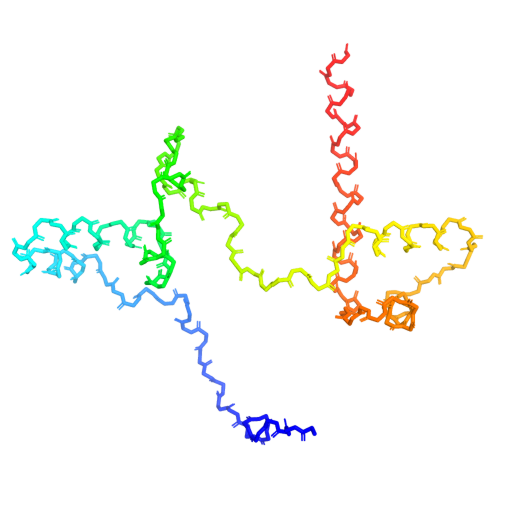 81.56 92 ILE A O 1
ATOM 744 N N . GLU A 1 93 ? -11.949 9.604 17.164 1.00 84.44 93 GLU A N 1
ATOM 745 C CA . GLU A 1 93 ? -12.773 10.622 17.835 1.00 84.44 93 GLU A CA 1
ATOM 746 C C . GLU A 1 93 ? -13.067 10.220 19.284 1.00 84.44 93 GLU A C 1
ATOM 748 O O . GLU A 1 93 ? -12.885 11.018 20.192 1.00 84.44 93 GLU A O 1
ATOM 753 N N . TYR A 1 94 ? -13.390 8.947 19.525 1.00 85.69 94 TYR A N 1
ATOM 754 C CA . TYR A 1 94 ? -13.567 8.420 20.877 1.00 85.69 94 TYR A CA 1
ATOM 755 C C . TYR A 1 94 ? -12.314 8.595 21.763 1.00 85.69 94 TYR A C 1
ATOM 757 O O . TYR A 1 94 ? -12.428 8.986 22.922 1.00 85.69 94 TYR A O 1
ATOM 765 N N . ILE A 1 95 ? -11.106 8.361 21.227 1.00 82.81 95 ILE A N 1
ATOM 766 C CA . ILE A 1 95 ? -9.858 8.599 21.975 1.00 82.81 95 ILE A CA 1
ATOM 767 C C . ILE A 1 95 ? -9.671 10.092 22.272 1.00 82.81 95 ILE A C 1
ATOM 769 O O . ILE A 1 95 ? -9.226 10.436 23.363 1.00 82.81 95 ILE A O 1
ATOM 773 N N . GLU A 1 96 ? -9.980 10.965 21.312 1.00 80.81 96 GLU A N 1
ATOM 774 C CA . GLU A 1 96 ? -9.900 12.420 21.482 1.00 80.81 96 GLU A CA 1
ATOM 775 C C . GLU A 1 96 ? -10.860 12.886 22.594 1.00 80.81 96 GLU A C 1
ATOM 777 O O . GLU A 1 96 ? -10.442 13.623 23.484 1.00 80.81 96 GLU A O 1
ATOM 782 N N . THR A 1 97 ? -12.097 12.377 22.622 1.00 83.50 97 THR A N 1
ATOM 783 C CA . THR A 1 97 ? -13.063 12.631 23.703 1.00 83.50 97 THR A CA 1
ATOM 784 C C . THR A 1 97 ? -12.533 12.164 25.059 1.00 83.50 97 THR A C 1
ATOM 786 O O . THR A 1 97 ? -12.502 12.953 25.998 1.00 83.50 97 THR A O 1
ATOM 789 N N . CYS A 1 98 ? -12.009 10.937 25.158 1.00 79.50 98 CYS A N 1
ATOM 790 C CA . CYS A 1 98 ? -11.430 10.437 26.409 1.00 79.50 98 CYS A CA 1
ATOM 791 C C . CYS A 1 98 ? -10.229 11.252 26.904 1.00 79.50 98 CYS A C 1
ATOM 793 O O . CYS A 1 98 ? -10.030 11.361 28.108 1.00 79.50 98 CYS A O 1
ATOM 795 N N . LEU A 1 99 ? -9.404 11.783 25.996 1.00 77.19 99 LEU A N 1
ATOM 796 C CA . LEU A 1 99 ? -8.260 12.625 26.359 1.00 77.19 99 LEU A CA 1
ATOM 797 C C . LEU A 1 99 ? -8.680 14.029 26.818 1.00 77.19 99 LEU A C 1
ATOM 799 O O . LEU A 1 99 ? -7.921 14.664 27.542 1.00 77.19 99 LEU A O 1
ATOM 803 N N . ASN A 1 100 ? -9.849 14.509 26.388 1.00 77.62 100 ASN A N 1
ATOM 804 C CA . ASN A 1 100 ? -10.377 15.820 26.765 1.00 77.62 100 ASN A CA 1
ATOM 805 C C . ASN A 1 100 ? -11.197 15.776 28.061 1.00 77.62 100 ASN A C 1
ATOM 807 O O . ASN A 1 100 ? -11.140 16.717 28.844 1.00 77.62 100 ASN A O 1
ATOM 811 N N . GLU A 1 101 ? -11.971 14.710 28.278 1.00 74.44 101 GLU A N 1
ATOM 812 C CA . GLU A 1 101 ? -12.838 14.563 29.456 1.00 74.44 101 GLU A CA 1
ATOM 813 C C . GLU A 1 101 ? -12.068 14.118 30.702 1.00 74.44 101 GLU A C 1
ATOM 815 O O . GLU A 1 101 ? -12.425 14.474 31.823 1.00 74.44 101 GLU A O 1
ATOM 820 N N . GLU A 1 102 ? -11.003 13.338 30.524 1.00 67.44 102 GLU A N 1
ATOM 821 C CA . GLU A 1 102 ? -10.224 12.803 31.629 1.00 67.44 102 GLU A CA 1
ATOM 822 C C . GLU A 1 102 ? -8.844 13.478 31.666 1.00 67.44 102 GLU A C 1
ATOM 824 O O . GLU A 1 102 ? -7.981 13.176 30.847 1.00 67.44 102 GLU A O 1
ATOM 829 N N . GLU A 1 103 ? -8.585 14.337 32.662 1.00 58.00 103 GLU A N 1
ATOM 830 C CA . GLU A 1 103 ? -7.308 15.067 32.868 1.00 58.00 103 GLU A CA 1
ATOM 831 C C . GLU A 1 103 ? -6.082 14.163 33.159 1.00 58.00 103 GLU A C 1
ATOM 833 O O . GLU A 1 103 ? -5.019 14.617 33.589 1.00 58.00 103 GLU A O 1
ATOM 838 N N . ARG A 1 104 ? -6.198 12.847 32.959 1.00 64.75 104 ARG A N 1
ATOM 839 C CA . ARG A 1 104 ? -5.119 11.887 33.197 1.00 64.75 104 ARG A CA 1
ATOM 840 C C . ARG A 1 104 ? -4.183 11.807 31.996 1.00 64.75 104 ARG A C 1
ATOM 842 O O . ARG A 1 104 ? -4.596 11.581 30.861 1.00 64.75 104 ARG A O 1
ATOM 849 N N . THR A 1 105 ? -2.880 11.850 32.267 1.00 68.75 105 THR A N 1
ATOM 850 C CA . THR A 1 105 ? -1.851 11.569 31.259 1.00 68.75 105 THR A CA 1
ATOM 851 C C . THR A 1 105 ? -1.870 10.091 30.879 1.00 68.75 105 THR A C 1
ATOM 853 O O . THR A 1 105 ? -1.299 9.239 31.562 1.00 68.75 105 THR A O 1
ATOM 856 N N . TYR A 1 106 ? -2.512 9.778 29.759 1.00 69.00 106 TYR A N 1
ATOM 857 C CA . TYR A 1 106 ? -2.551 8.429 29.217 1.00 69.00 106 TYR A CA 1
ATOM 858 C C . TYR A 1 106 ? -1.274 8.061 28.451 1.00 69.00 106 TYR A C 1
ATOM 860 O O . TYR A 1 106 ? -0.839 8.755 27.530 1.00 69.00 106 TYR A O 1
ATOM 868 N N . ASN A 1 107 ? -0.702 6.896 28.756 1.00 82.00 107 ASN A N 1
ATOM 869 C CA . ASN A 1 107 ? 0.316 6.268 27.919 1.00 82.00 107 ASN A CA 1
ATOM 870 C C . ASN A 1 107 ? -0.341 5.613 26.686 1.00 82.00 107 ASN A C 1
ATOM 872 O O . ASN A 1 107 ? -1.406 5.002 26.766 1.00 82.00 107 ASN A O 1
ATOM 876 N N . SER A 1 108 ? 0.345 5.652 25.543 1.00 77.31 108 SER A N 1
ATOM 877 C CA . SER A 1 108 ? -0.012 4.955 24.297 1.00 77.31 108 SER A CA 1
ATOM 878 C C . SER A 1 108 ? -0.420 3.478 24.455 1.00 77.31 108 SER A C 1
ATOM 880 O O . SER A 1 108 ? -1.270 2.999 23.706 1.00 77.31 108 SER A O 1
ATOM 882 N N . ILE A 1 109 ? 0.142 2.752 25.430 1.00 83.44 109 ILE A N 1
ATOM 883 C CA . ILE A 1 109 ? -0.245 1.363 25.740 1.00 83.44 109 ILE A CA 1
ATOM 884 C C . ILE A 1 109 ? -1.624 1.307 26.412 1.00 83.44 109 ILE A C 1
ATOM 886 O O . ILE A 1 109 ? -2.427 0.430 26.096 1.00 83.44 109 ILE A O 1
ATOM 890 N N . GLN A 1 110 ? -1.914 2.242 27.320 1.00 85.62 110 GLN A N 1
ATOM 891 C CA . GLN A 1 110 ? -3.196 2.321 28.024 1.00 85.62 110 GLN A CA 1
ATOM 892 C C . GLN A 1 110 ? -4.325 2.680 27.050 1.00 85.62 110 GLN A C 1
ATOM 894 O O . GLN A 1 110 ? -5.357 2.015 27.058 1.00 85.62 110 GLN A O 1
ATOM 899 N N . LEU A 1 111 ? -4.088 3.629 26.135 1.00 83.62 111 LEU A N 1
ATOM 900 C CA . LEU A 1 111 ? -5.049 3.981 25.080 1.00 83.62 111 LEU A CA 1
ATOM 901 C C . LEU A 1 111 ? -5.349 2.801 24.149 1.00 83.62 111 LEU A C 1
ATOM 903 O O . LEU A 1 111 ? -6.505 2.549 23.827 1.00 83.62 111 LEU A O 1
ATOM 907 N N . ALA A 1 112 ? -4.328 2.038 23.749 1.00 85.69 112 ALA A N 1
ATOM 908 C CA . ALA A 1 112 ? -4.522 0.854 22.912 1.00 85.69 112 ALA A CA 1
ATOM 909 C C . ALA A 1 112 ? -5.336 -0.241 23.627 1.00 85.69 112 ALA A C 1
ATOM 911 O O . ALA A 1 112 ? -6.188 -0.879 23.009 1.00 85.69 112 ALA A O 1
ATOM 912 N N . ARG A 1 113 ? -5.115 -0.441 24.936 1.00 87.31 113 ARG A N 1
ATOM 913 C CA . ARG A 1 113 ? -5.911 -1.375 25.750 1.00 87.31 113 ARG A CA 1
ATOM 914 C C . ARG A 1 113 ? -7.367 -0.922 25.873 1.00 87.31 113 ARG A C 1
ATOM 916 O O . ARG A 1 113 ? -8.248 -1.749 25.657 1.00 87.31 113 ARG A O 1
ATOM 923 N N . LYS A 1 114 ? -7.609 0.368 26.133 1.00 85.69 114 LYS A N 1
ATOM 924 C CA . LYS A 1 114 ? -8.959 0.955 26.214 1.00 85.69 114 LYS A CA 1
ATOM 925 C C . LYS A 1 114 ? -9.709 0.804 24.885 1.00 85.69 114 LYS A C 1
ATOM 927 O O . LYS A 1 114 ? -10.826 0.301 24.853 1.00 85.69 114 LYS A O 1
ATOM 932 N N . LEU A 1 115 ? -9.038 1.093 23.766 1.00 87.06 115 LEU A N 1
ATOM 933 C CA . LEU A 1 115 ? -9.591 0.912 22.419 1.00 87.06 115 LEU A CA 1
ATOM 934 C C . LEU A 1 115 ? -9.971 -0.554 22.129 1.00 87.06 115 LEU A C 1
ATOM 936 O O . LEU A 1 115 ? -11.012 -0.832 21.530 1.00 87.06 115 LEU A O 1
ATOM 940 N N . LYS A 1 116 ? -9.144 -1.506 22.575 1.00 87.94 116 LYS A N 1
ATOM 941 C CA . LYS A 1 116 ? -9.420 -2.938 22.416 1.00 87.94 116 LYS A CA 1
ATOM 942 C C . LYS A 1 116 ? -10.594 -3.404 23.283 1.00 87.94 116 LYS A C 1
ATOM 944 O O . LYS A 1 116 ? -11.372 -4.229 22.820 1.00 87.94 116 LYS A O 1
ATOM 949 N N . GLN A 1 117 ? -10.723 -2.886 24.504 1.00 86.69 117 GLN A N 1
ATOM 950 C CA . GLN A 1 117 ? -11.800 -3.240 25.435 1.00 86.69 117 GLN A CA 1
ATOM 951 C C . GLN A 1 117 ? -13.155 -2.665 25.005 1.00 86.69 117 GLN A C 1
ATOM 953 O O . GLN A 1 117 ? -14.142 -3.390 24.996 1.00 86.69 117 GLN A O 1
ATOM 958 N N . GLU A 1 118 ? -13.199 -1.392 24.608 1.00 87.38 118 GLU A N 1
ATOM 959 C CA . GLU A 1 118 ? -14.468 -0.683 24.391 1.00 87.38 118 GLU A CA 1
ATOM 960 C C . GLU A 1 118 ? -14.943 -0.687 22.934 1.00 87.38 118 GLU A C 1
ATOM 962 O O . GLU A 1 118 ? -16.141 -0.614 22.667 1.00 87.38 118 GLU A O 1
ATOM 967 N N . ARG A 1 119 ? -14.021 -0.790 21.966 1.00 84.44 119 ARG A N 1
ATOM 968 C CA . ARG A 1 119 ? -14.345 -0.762 20.526 1.00 84.44 119 ARG A CA 1
ATOM 969 C C . ARG A 1 119 ? -13.980 -2.048 19.786 1.00 84.44 119 ARG A C 1
ATOM 971 O O . ARG A 1 119 ? -14.204 -2.130 18.582 1.00 84.44 119 ARG A O 1
ATOM 978 N N . ALA A 1 120 ? -13.426 -3.050 20.476 1.00 84.94 120 ALA A N 1
ATOM 979 C CA . ALA A 1 120 ? -12.925 -4.296 19.880 1.00 84.94 120 ALA A CA 1
ATOM 980 C C . ALA A 1 120 ? -11.900 -4.075 18.744 1.00 84.94 120 ALA A C 1
ATOM 982 O O . ALA A 1 120 ? -11.714 -4.929 17.873 1.00 84.94 120 ALA A O 1
ATOM 983 N N . VAL A 1 121 ? -11.208 -2.929 18.749 1.00 83.25 121 VAL A N 1
ATOM 984 C CA . VAL A 1 121 ? -10.208 -2.587 17.735 1.00 83.25 121 VAL A CA 1
ATOM 985 C C . VAL A 1 121 ? -8.820 -2.973 18.231 1.00 83.25 121 VAL A C 1
ATOM 987 O O . VAL A 1 121 ? -8.277 -2.371 19.156 1.00 83.25 121 VAL A O 1
ATOM 990 N N . ASP A 1 122 ? -8.212 -3.965 17.578 1.00 82.94 122 ASP A N 1
ATOM 991 C CA . ASP A 1 122 ? -6.850 -4.396 17.897 1.00 82.94 122 ASP A CA 1
ATOM 992 C C . ASP A 1 122 ? -5.808 -3.553 17.140 1.00 82.94 122 ASP A C 1
ATOM 994 O O . ASP A 1 122 ? -5.491 -3.785 15.960 1.00 82.94 122 ASP A O 1
ATOM 998 N N . LEU A 1 123 ? -5.291 -2.531 17.828 1.00 82.75 123 LEU A N 1
ATOM 999 C CA . LEU A 1 123 ? -4.293 -1.602 17.316 1.00 82.75 123 LEU A CA 1
ATOM 1000 C C . LEU A 1 123 ? -3.048 -1.586 18.212 1.00 82.75 123 LEU A C 1
ATOM 1002 O O . LEU A 1 123 ? -3.138 -1.416 19.422 1.00 82.75 123 LEU A O 1
ATOM 1006 N N . SER A 1 124 ? -1.863 -1.694 17.603 1.00 83.31 124 SER A N 1
ATOM 1007 C CA . SER A 1 124 ? -0.591 -1.509 18.316 1.00 83.31 124 SER A CA 1
ATOM 1008 C C . SER A 1 124 ? -0.468 -0.080 18.865 1.00 83.31 124 SER A C 1
ATOM 1010 O O . SER A 1 124 ? -0.825 0.886 18.181 1.00 83.31 124 SER A O 1
ATOM 1012 N N . SER A 1 125 ? 0.100 0.055 20.066 1.00 83.25 125 SER A N 1
ATOM 1013 C CA . SER A 1 125 ? 0.374 1.336 20.734 1.00 83.25 125 SER A CA 1
ATOM 1014 C C . SER A 1 125 ? 1.208 2.290 19.871 1.00 83.25 125 SER A C 1
ATOM 1016 O O . SER A 1 125 ? 0.886 3.475 19.769 1.00 83.25 125 SER A O 1
ATOM 1018 N N . ASP A 1 126 ? 2.221 1.783 19.164 1.00 79.38 126 ASP A N 1
ATOM 1019 C CA . ASP A 1 126 ? 3.036 2.584 18.243 1.00 79.38 126 ASP A CA 1
ATOM 1020 C C . ASP A 1 126 ? 2.233 3.095 17.051 1.00 79.38 126 ASP A C 1
ATOM 1022 O O . ASP A 1 126 ? 2.421 4.222 16.580 1.00 79.38 126 ASP A O 1
ATOM 1026 N N . ARG A 1 127 ? 1.308 2.270 16.558 1.00 78.50 127 ARG A N 1
ATOM 1027 C CA . ARG A 1 127 ? 0.441 2.640 15.442 1.00 78.50 127 ARG A CA 1
ATOM 1028 C C . ARG A 1 127 ? -0.524 3.742 15.864 1.00 78.50 127 ARG A C 1
ATOM 1030 O O . ARG A 1 127 ? -0.649 4.724 15.135 1.00 78.50 127 ARG A O 1
ATOM 1037 N N . LEU A 1 128 ? -1.119 3.618 17.050 1.00 82.81 128 LEU A N 1
ATOM 1038 C CA . LEU A 1 128 ? -1.960 4.641 17.673 1.00 82.81 128 LEU A CA 1
ATOM 1039 C C . LEU A 1 128 ? -1.185 5.956 17.856 1.00 82.81 128 LEU A C 1
ATOM 1041 O O . LEU A 1 128 ? -1.627 7.004 17.388 1.00 82.81 128 LEU A O 1
ATOM 1045 N N . ARG A 1 129 ? 0.035 5.899 18.404 1.00 81.50 129 ARG A N 1
ATOM 1046 C CA . ARG A 1 129 ? 0.913 7.071 18.562 1.00 81.50 129 ARG A CA 1
ATOM 1047 C C . ARG A 1 129 ? 1.215 7.768 17.235 1.00 81.50 129 ARG A C 1
ATOM 1049 O O . ARG A 1 129 ? 1.169 8.996 17.160 1.00 81.50 129 ARG A O 1
ATOM 1056 N N . ARG A 1 130 ? 1.537 7.013 16.178 1.00 80.00 130 ARG A N 1
ATOM 1057 C CA . ARG A 1 130 ? 1.786 7.580 14.839 1.00 80.00 130 ARG A CA 1
ATOM 1058 C C . ARG A 1 130 ? 0.540 8.248 14.261 1.00 80.00 130 ARG A C 1
ATOM 1060 O O . ARG A 1 130 ? 0.669 9.304 13.647 1.00 80.00 130 ARG A O 1
ATOM 1067 N N . ILE A 1 131 ? -0.642 7.663 14.463 1.00 82.50 131 ILE A N 1
ATOM 1068 C CA . ILE A 1 131 ? -1.916 8.234 14.001 1.00 82.50 131 ILE A CA 1
ATOM 1069 C C . ILE A 1 131 ? -2.188 9.566 14.703 1.00 82.50 131 ILE A C 1
ATOM 1071 O O . ILE A 1 131 ? -2.408 10.560 14.012 1.00 82.50 131 ILE A O 1
ATOM 1075 N N . LEU A 1 132 ? -2.074 9.611 16.034 1.00 79.81 132 LEU A N 1
ATOM 1076 C CA . LEU A 1 132 ? -2.269 10.839 16.813 1.00 79.81 132 LEU A CA 1
ATOM 1077 C C . LEU A 1 132 ? -1.267 11.934 16.415 1.00 79.81 132 LEU A C 1
ATOM 1079 O O . LEU A 1 132 ? -1.657 13.063 16.135 1.00 79.81 132 LEU A O 1
ATOM 1083 N N . LYS A 1 133 ? 0.024 11.599 16.264 1.00 79.69 133 LYS A N 1
ATOM 1084 C CA . LYS A 1 133 ? 1.033 12.560 15.775 1.00 79.69 133 LYS A CA 1
ATOM 1085 C C . LYS A 1 133 ? 0.717 13.089 14.376 1.00 79.69 133 LYS A C 1
ATOM 1087 O O . LYS A 1 133 ? 0.885 14.279 14.116 1.00 79.69 133 LYS A O 1
ATOM 1092 N N . LYS A 1 134 ? 0.272 12.215 13.468 1.00 78.06 134 LYS A N 1
ATOM 1093 C CA . LYS A 1 134 ? -0.098 12.601 12.102 1.00 78.06 134 LYS A CA 1
ATOM 1094 C C . LYS A 1 134 ? -1.313 13.531 12.101 1.00 78.06 134 LYS A C 1
ATOM 1096 O O . LYS A 1 134 ? -1.290 14.516 11.375 1.00 78.06 134 LYS A O 1
ATOM 1101 N N . LYS A 1 135 ? -2.327 13.254 12.927 1.00 74.31 135 LYS A N 1
ATOM 1102 C CA . LYS A 1 135 ? -3.503 14.118 13.138 1.00 74.31 135 LYS A CA 1
ATOM 1103 C C . LYS A 1 135 ? -3.099 15.517 13.610 1.00 74.31 135 LYS A C 1
ATOM 1105 O O . LYS A 1 135 ? -3.392 16.479 12.910 1.00 74.31 135 LYS A O 1
ATOM 1110 N N . ILE A 1 136 ? -2.299 15.612 14.675 1.00 71.75 136 ILE A N 1
ATOM 1111 C CA . ILE A 1 136 ? -1.786 16.895 15.192 1.00 71.75 136 ILE A CA 1
ATOM 1112 C C . ILE A 1 136 ? -1.009 17.660 14.109 1.00 71.75 136 ILE A C 1
ATOM 1114 O O . ILE A 1 136 ? -1.148 18.872 13.954 1.00 71.75 136 ILE A O 1
ATOM 1118 N N . SER A 1 137 ? -0.175 16.962 13.332 1.00 57.22 137 SER A N 1
ATOM 1119 C CA . SER A 1 137 ? 0.570 17.590 12.238 1.00 57.22 137 SER A CA 1
ATOM 1120 C C . SER A 1 137 ? -0.343 18.092 11.114 1.00 57.22 137 SER A C 1
ATOM 1122 O O . SER A 1 137 ? -0.052 19.128 10.520 1.00 57.22 137 SER A O 1
ATOM 1124 N N . LEU A 1 138 ? -1.424 17.370 10.805 1.00 58.12 138 LEU A N 1
ATOM 1125 C CA . LEU A 1 138 ? -2.400 17.756 9.783 1.00 58.12 138 LEU A CA 1
ATOM 1126 C C . LEU A 1 138 ? -3.234 18.965 10.224 1.00 58.12 138 LEU A C 1
ATOM 1128 O O . LEU A 1 138 ? -3.483 19.848 9.407 1.00 58.12 138 LEU A O 1
ATOM 1132 N N . GLU A 1 139 ? -3.615 19.040 11.498 1.00 65.75 139 GLU A N 1
ATOM 1133 C CA . GLU A 1 139 ? -4.334 20.188 12.064 1.00 65.75 139 GLU A CA 1
ATOM 1134 C C . GLU A 1 139 ? -3.487 21.458 12.014 1.00 65.75 139 GLU A C 1
ATOM 1136 O O . GLU A 1 139 ? -3.931 22.452 11.447 1.00 65.75 139 GLU A O 1
ATOM 1141 N N . LYS A 1 140 ? -2.224 21.392 12.460 1.00 63.00 140 LYS A N 1
ATOM 1142 C CA . LYS A 1 140 ? -1.270 22.515 12.371 1.00 63.00 140 LYS A CA 1
ATOM 1143 C C . LYS A 1 140 ? -1.095 23.036 10.942 1.00 63.00 140 LYS A C 1
ATOM 1145 O O . LYS A 1 140 ? -0.928 24.238 10.733 1.00 63.00 140 LYS A O 1
ATOM 1150 N N . ASN A 1 141 ? -1.117 22.141 9.955 1.00 52.75 141 ASN A N 1
ATOM 1151 C CA . ASN A 1 141 ? -0.991 22.513 8.548 1.00 52.75 141 ASN A CA 1
ATOM 1152 C C . ASN A 1 141 ? -2.262 23.189 8.010 1.00 52.75 141 ASN A C 1
ATOM 1154 O O . ASN A 1 141 ? -2.140 24.163 7.270 1.00 52.75 141 ASN A O 1
ATOM 1158 N N . LYS A 1 142 ? -3.462 22.749 8.421 1.00 55.78 142 LYS A N 1
ATOM 1159 C CA . LYS A 1 142 ? -4.729 23.423 8.077 1.00 55.78 142 LYS A CA 1
ATOM 1160 C C . LYS A 1 142 ? -4.787 24.845 8.638 1.00 55.78 142 LYS A C 1
ATOM 1162 O O . LYS A 1 142 ? -5.116 25.769 7.899 1.00 55.78 142 LYS A O 1
ATOM 1167 N N . THR A 1 143 ? -4.383 25.044 9.895 1.00 56.97 143 THR A N 1
ATOM 1168 C CA . THR A 1 143 ? -4.363 26.381 10.518 1.00 56.97 143 THR A CA 1
ATOM 1169 C C . THR A 1 143 ? -3.375 27.324 9.824 1.00 56.97 143 THR A C 1
ATOM 1171 O O . THR A 1 143 ? -3.638 28.515 9.696 1.00 56.97 143 THR A O 1
ATOM 1174 N N . LYS A 1 144 ? -2.235 26.805 9.341 1.00 53.25 144 LYS A N 1
ATOM 1175 C CA . LYS A 1 144 ? -1.260 27.587 8.557 1.00 53.25 144 LYS A CA 1
ATOM 1176 C C . LYS A 1 144 ? -1.763 27.958 7.161 1.00 53.25 144 LYS A C 1
ATOM 1178 O O . LYS A 1 144 ? -1.406 29.021 6.670 1.00 53.25 144 LYS A O 1
ATOM 1183 N N . GLN A 1 145 ? -2.547 27.094 6.517 1.00 52.69 145 GLN A N 1
ATOM 1184 C CA . GLN A 1 145 ? -3.125 27.376 5.199 1.00 52.69 145 GLN A CA 1
ATOM 1185 C C . GLN A 1 145 ? -4.229 28.438 5.286 1.00 52.69 145 GLN A C 1
ATOM 1187 O O . GLN A 1 145 ? -4.250 29.346 4.462 1.00 52.69 145 GLN A O 1
ATOM 1192 N N . GLN A 1 146 ? -5.073 28.393 6.322 1.00 54.72 146 GLN A N 1
ATOM 1193 C CA . GLN A 1 146 ? -6.106 29.413 6.563 1.00 54.72 146 GLN A CA 1
ATOM 1194 C C . GLN A 1 146 ? -5.494 30.806 6.776 1.00 54.72 146 GLN A C 1
ATOM 1196 O O . GLN A 1 146 ? -5.855 31.732 6.065 1.00 54.72 146 GLN A O 1
ATOM 1201 N N . LYS A 1 147 ? -4.449 30.919 7.608 1.00 53.38 147 LYS A N 1
ATOM 1202 C CA . LYS A 1 147 ? -3.699 32.176 7.829 1.00 53.38 147 LYS A CA 1
ATOM 1203 C C . LYS A 1 147 ? -2.938 32.723 6.612 1.00 53.38 147 LYS A C 1
ATOM 1205 O O . LYS A 1 147 ? -2.354 33.791 6.707 1.00 53.38 147 LYS A O 1
ATOM 1210 N N . LYS A 1 148 ? -2.838 31.960 5.519 1.00 48.75 148 LYS A N 1
ATOM 1211 C CA . LYS A 1 148 ? -2.188 32.385 4.266 1.00 48.75 148 LYS A CA 1
ATOM 1212 C C . LYS A 1 148 ? -3.210 32.807 3.200 1.00 48.75 148 LYS A C 1
ATOM 1214 O O . LYS A 1 148 ? -2.815 33.283 2.143 1.00 48.75 148 LYS A O 1
ATOM 1219 N N . THR A 1 149 ? -4.493 32.550 3.454 1.00 47.97 149 THR A N 1
ATOM 1220 C CA . THR A 1 149 ? -5.606 32.853 2.539 1.00 47.97 149 THR A CA 1
ATOM 1221 C C . THR A 1 149 ? -6.417 34.073 3.013 1.00 47.97 149 THR A C 1
ATOM 1223 O O . THR A 1 149 ? -7.281 34.539 2.279 1.00 47.97 149 THR A O 1
ATOM 1226 N N . GLU A 1 150 ? -6.119 34.579 4.214 1.00 45.97 150 GLU A N 1
ATOM 1227 C CA . GLU A 1 150 ? -6.491 35.903 4.740 1.00 45.97 150 GLU A CA 1
ATOM 1228 C C . GLU A 1 150 ? -5.332 36.882 4.520 1.00 45.97 150 GLU A C 1
ATOM 1230 O O . GLU A 1 150 ? -5.612 38.060 4.211 1.00 45.97 150 GLU A O 1
#

pLDDT: mean 71.67, std 13.87, range [41.38, 94.75]

Foldseek 3Di:
DPPDPVVPDDDPPDPPCVVPPPDDPVRLVVVLVVDPDPVVSVLSVCCVLQVDDPVRSVPDDPVLQDQDPVGRNVSSPPDDCPDDPLDDPVLLVVLVVVVVVDVDDDQLVNSQVVSCVPVVRRDDSVRNVVVVVVVVVVVVVVVVVVVVVD